Protein AF-A0A8T1V6E1-F1 (afdb_monomer)

pLDDT: mean 70.19, std 19.86, range [36.84, 95.19]

Structure (mmCIF, N/CA/C/O backbone):
data_AF-A0A8T1V6E1-F1
#
_entry.id   AF-A0A8T1V6E1-F1
#
loop_
_atom_site.group_PDB
_atom_site.id
_atom_site.type_symbol
_atom_site.label_atom_id
_atom_site.label_alt_id
_atom_site.label_comp_id
_atom_site.label_asym_id
_atom_site.label_entity_id
_atom_site.label_seq_id
_atom_site.pdbx_PDB_ins_code
_atom_site.Cartn_x
_atom_site.Cartn_y
_atom_site.Cartn_z
_atom_site.occupancy
_atom_site.B_iso_or_equiv
_atom_site.auth_seq_id
_atom_site.auth_comp_id
_atom_site.auth_asym_id
_atom_site.auth_atom_id
_atom_site.pdbx_PDB_model_num
ATOM 1 N N . MET A 1 1 ? -19.814 6.156 17.665 1.00 66.25 1 MET A N 1
ATOM 2 C CA . MET A 1 1 ? -18.391 5.924 17.981 1.00 66.25 1 MET A CA 1
ATOM 3 C C . MET A 1 1 ? -17.545 6.940 17.223 1.00 66.25 1 MET A C 1
ATOM 5 O O . MET A 1 1 ? -17.802 7.136 16.039 1.00 66.25 1 MET A O 1
ATOM 9 N N . ASN A 1 2 ? -16.607 7.628 17.879 1.00 80.12 2 ASN A N 1
ATOM 10 C CA . ASN A 1 2 ? -15.641 8.485 17.186 1.00 80.12 2 ASN A CA 1
ATOM 11 C C . ASN A 1 2 ? -14.387 7.661 16.875 1.00 80.12 2 ASN A C 1
ATOM 13 O O . ASN A 1 2 ? -13.553 7.456 17.750 1.00 80.12 2 ASN A O 1
ATOM 17 N N . TYR A 1 3 ? -14.255 7.192 15.635 1.00 80.31 3 TYR A N 1
ATOM 18 C CA . TYR A 1 3 ? -13.173 6.287 15.229 1.00 80.31 3 TYR A CA 1
ATOM 19 C C . TYR A 1 3 ? -11.768 6.910 15.255 1.00 80.31 3 TYR A C 1
ATOM 21 O O . TYR A 1 3 ? -10.794 6.182 15.138 1.00 80.31 3 TYR A O 1
ATOM 29 N N . ARG A 1 4 ? -11.637 8.233 15.434 1.00 73.12 4 ARG A N 1
ATOM 30 C CA . ARG A 1 4 ? -10.326 8.891 15.588 1.00 73.12 4 ARG A CA 1
ATOM 31 C C . ARG A 1 4 ? -9.799 8.890 17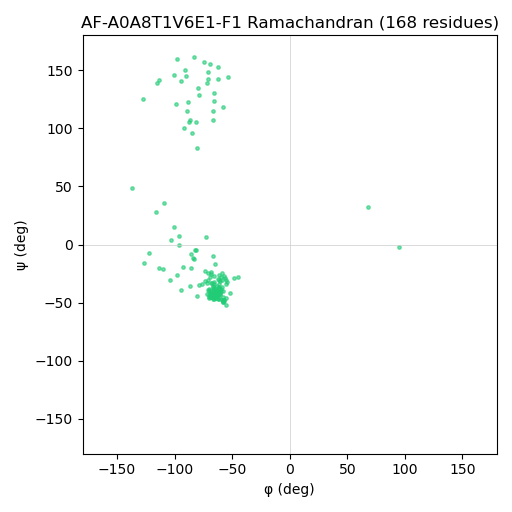.022 1.00 73.12 4 ARG A C 1
ATOM 33 O O . ARG A 1 4 ? -8.614 9.114 17.223 1.00 73.12 4 ARG A O 1
ATOM 40 N N . THR A 1 5 ? -10.675 8.707 18.007 1.00 76.69 5 THR A N 1
ATOM 41 C CA . THR A 1 5 ? -10.325 8.769 19.440 1.00 76.69 5 THR A CA 1
ATOM 42 C C . THR A 1 5 ? -10.658 7.481 20.190 1.00 76.69 5 THR A C 1
ATOM 44 O O . THR A 1 5 ? -10.358 7.367 21.371 1.00 76.69 5 THR A O 1
ATOM 47 N N . CYS A 1 6 ? -11.331 6.543 19.526 1.00 81.06 6 CYS A N 1
ATOM 48 C CA . CYS A 1 6 ? -11.691 5.227 20.034 1.00 81.06 6 CYS A CA 1
ATOM 49 C C . CYS A 1 6 ? -10.455 4.330 20.133 1.00 81.06 6 CYS A C 1
ATOM 51 O O . CYS A 1 6 ? -9.642 4.321 19.209 1.00 81.06 6 CYS A O 1
ATOM 53 N N . THR A 1 7 ? -10.333 3.553 21.209 1.00 87.81 7 THR A N 1
ATOM 54 C CA . THR A 1 7 ? -9.257 2.563 21.332 1.00 87.81 7 THR A CA 1
ATOM 55 C C . THR A 1 7 ? -9.626 1.271 20.609 1.00 87.81 7 THR A C 1
ATOM 57 O O . THR A 1 7 ? -10.797 0.989 20.356 1.00 87.81 7 THR A O 1
ATOM 60 N N . GLU A 1 8 ? -8.636 0.439 20.300 1.00 90.38 8 GLU A N 1
ATOM 61 C CA . GLU A 1 8 ? -8.897 -0.886 19.730 1.00 90.38 8 GLU A CA 1
ATOM 62 C C . GLU A 1 8 ? -9.618 -1.827 20.701 1.00 90.38 8 GLU A C 1
ATOM 64 O O . GLU A 1 8 ? -10.335 -2.725 20.267 1.00 90.38 8 GLU A O 1
ATOM 69 N N . ALA A 1 9 ? -9.453 -1.628 22.012 1.00 89.75 9 ALA A N 1
ATOM 70 C CA . ALA A 1 9 ? -10.196 -2.378 23.019 1.00 89.75 9 ALA A CA 1
ATOM 71 C C . ALA A 1 9 ? -11.699 -2.083 22.914 1.00 89.75 9 ALA A C 1
ATOM 73 O O . ALA A 1 9 ? -12.508 -3.008 22.912 1.00 89.75 9 ALA A O 1
ATOM 74 N N . ASP A 1 10 ? -12.064 -0.813 22.721 1.00 89.44 10 ASP A N 1
ATOM 75 C CA . ASP A 1 10 ? -13.456 -0.409 22.506 1.00 89.44 10 ASP A CA 1
ATOM 76 C C . ASP A 1 10 ? -14.035 -1.032 21.223 1.00 89.44 10 ASP A C 1
ATOM 78 O O . ASP A 1 10 ? -15.197 -1.428 21.197 1.00 89.44 10 ASP A O 1
ATOM 82 N N . LEU A 1 11 ? -13.227 -1.152 20.160 1.00 90.75 11 LEU A N 1
ATOM 83 C CA . LEU A 1 11 ? -13.647 -1.789 18.903 1.00 90.75 11 LEU A CA 1
ATOM 84 C C . LEU A 1 11 ? -13.909 -3.290 19.075 1.00 90.75 11 LEU A C 1
ATOM 86 O O . LEU A 1 11 ? -14.840 -3.818 18.471 1.00 90.75 11 LEU A O 1
ATOM 90 N N . ARG A 1 12 ? -13.113 -3.975 19.905 1.00 91.50 12 ARG A N 1
ATOM 91 C CA . ARG A 1 12 ? -13.292 -5.407 20.194 1.00 91.50 12 ARG A CA 1
ATOM 92 C C . ARG A 1 12 ? -14.527 -5.684 21.052 1.00 91.50 12 ARG A C 1
ATOM 94 O O . ARG A 1 12 ? -15.132 -6.741 20.900 1.00 91.50 12 ARG A O 1
ATOM 101 N N . LEU A 1 13 ? -14.919 -4.747 21.919 1.00 91.56 13 LEU A N 1
ATOM 102 C CA . LEU A 1 13 ? -16.114 -4.886 22.759 1.00 91.56 13 LEU A CA 1
ATOM 103 C C . LEU A 1 13 ? -17.426 -4.855 21.963 1.00 91.56 13 LEU A C 1
ATOM 105 O O . LEU A 1 13 ? -18.419 -5.405 22.431 1.00 91.56 13 LEU A O 1
ATOM 109 N N . ASP A 1 14 ? -17.436 -4.228 20.785 1.00 89.25 14 ASP A N 1
ATOM 110 C CA . ASP A 1 14 ? -18.648 -4.048 19.977 1.00 89.25 14 ASP A CA 1
ATOM 111 C C . ASP A 1 14 ? -18.401 -4.322 18.488 1.00 89.25 14 ASP A C 1
ATOM 113 O O . ASP A 1 14 ? -18.743 -3.533 17.602 1.00 89.25 14 ASP A O 1
ATOM 117 N N . ILE A 1 15 ? -17.756 -5.457 18.210 1.00 90.69 15 ILE A N 1
ATOM 118 C CA . ILE A 1 15 ? -17.246 -5.785 16.877 1.00 90.69 15 ILE A CA 1
ATOM 119 C C . ILE A 1 15 ? -18.331 -5.855 15.793 1.00 90.69 15 ILE A C 1
ATOM 121 O O . ILE A 1 15 ? -18.074 -5.527 14.631 1.00 90.69 15 ILE A O 1
ATOM 125 N N . ASP A 1 16 ? -19.546 -6.250 16.170 1.00 90.69 16 ASP A N 1
ATOM 126 C CA . ASP A 1 16 ? -20.668 -6.424 15.247 1.00 90.69 16 ASP A CA 1
ATOM 127 C C . ASP A 1 16 ? -21.244 -5.083 14.769 1.00 90.69 16 ASP A C 1
ATOM 129 O O . ASP A 1 16 ? -21.824 -5.010 13.685 1.00 90.69 16 ASP A O 1
ATOM 133 N N . ASN A 1 17 ? -21.033 -3.999 15.525 1.00 89.88 17 ASN A N 1
ATOM 134 C CA . ASN A 1 17 ? -21.493 -2.654 15.170 1.00 89.88 17 ASN A CA 1
ATOM 135 C C . ASN A 1 17 ? -20.369 -1.750 14.629 1.00 89.88 17 ASN A C 1
ATOM 137 O O . ASN A 1 17 ? -20.594 -0.567 14.332 1.00 89.88 17 ASN A O 1
ATOM 141 N N . VAL A 1 18 ? -19.154 -2.284 14.458 1.00 91.69 18 VAL A N 1
ATOM 142 C CA . VAL A 1 18 ? -18.035 -1.545 13.863 1.00 91.69 18 VAL A CA 1
ATOM 143 C C . VAL A 1 18 ? -18.326 -1.233 12.393 1.00 91.69 18 VAL A C 1
ATOM 145 O O . VAL A 1 18 ? -18.524 -2.111 11.555 1.00 91.69 18 VAL A O 1
ATOM 148 N N . LYS A 1 19 ? -18.279 0.056 12.038 1.00 93.25 19 LYS A N 1
ATOM 149 C CA . LYS A 1 19 ? -18.328 0.511 10.644 1.00 93.25 19 LYS A CA 1
ATOM 150 C C . LYS A 1 19 ? -16.946 0.383 10.007 1.00 93.25 19 LYS A C 1
ATOM 152 O O . LYS A 1 19 ? -16.210 1.366 9.923 1.00 93.25 19 LYS A O 1
ATOM 157 N N . TRP A 1 20 ? -16.621 -0.816 9.529 1.00 93.38 20 TRP A N 1
ATOM 158 C CA . TRP A 1 20 ? -15.309 -1.167 8.964 1.00 93.38 20 TRP A CA 1
ATOM 159 C C . TRP A 1 20 ? -14.821 -0.213 7.876 1.00 93.38 20 TRP A C 1
ATOM 161 O O . TRP A 1 20 ? -13.678 0.224 7.916 1.00 93.38 20 TRP A O 1
ATOM 171 N N . TYR A 1 21 ? -15.705 0.208 6.969 1.00 92.94 21 TYR A N 1
ATOM 172 C CA . TYR A 1 21 ? -15.368 1.195 5.939 1.00 92.94 21 TYR A CA 1
ATOM 173 C C . TYR A 1 21 ? -14.850 2.513 6.536 1.00 92.94 21 TYR A C 1
ATOM 175 O O . TYR A 1 21 ? -13.832 3.049 6.103 1.00 92.94 21 TYR A O 1
ATOM 183 N N . THR A 1 22 ? -15.550 3.051 7.540 1.00 91.50 22 THR A N 1
ATOM 184 C CA . THR A 1 22 ? -15.140 4.297 8.200 1.00 91.50 22 THR A CA 1
ATOM 185 C C . THR A 1 22 ? -13.862 4.083 8.996 1.00 91.50 22 THR A C 1
ATOM 187 O O . THR A 1 22 ? -12.981 4.936 8.946 1.00 91.50 22 THR A O 1
ATOM 190 N N . LEU A 1 23 ? -13.745 2.944 9.682 1.00 92.19 23 LEU A N 1
ATOM 191 C CA . LEU A 1 23 ? -12.561 2.587 10.452 1.00 92.19 23 LEU A CA 1
ATOM 192 C C . LEU A 1 23 ? -11.307 2.563 9.566 1.00 92.19 23 LEU A C 1
ATOM 194 O O . LEU A 1 23 ? -10.344 3.259 9.877 1.00 92.19 23 LEU A O 1
ATOM 198 N N . SER A 1 24 ? -11.364 1.876 8.418 1.00 92.44 24 SER A N 1
ATOM 199 C CA . SER A 1 24 ? -10.258 1.794 7.453 1.00 92.44 24 SER A CA 1
ATOM 200 C C . SER A 1 24 ? -9.814 3.155 6.908 1.00 92.44 24 SER A C 1
ATOM 202 O O . SER A 1 24 ? -8.675 3.312 6.479 1.00 92.44 24 SER A O 1
ATOM 204 N N . LEU A 1 25 ? -10.692 4.159 6.921 1.00 89.88 25 LEU A N 1
ATOM 205 C CA . LEU A 1 25 ? -10.391 5.490 6.399 1.00 89.88 25 LEU A CA 1
ATOM 206 C C . LEU A 1 25 ? -9.721 6.416 7.423 1.00 89.88 25 LEU A C 1
ATOM 208 O O . LEU A 1 25 ? -8.930 7.268 7.029 1.00 89.88 25 LEU A O 1
ATOM 212 N N . VAL A 1 26 ? -10.084 6.328 8.709 1.00 85.38 26 VAL A N 1
ATOM 213 C CA . VAL A 1 26 ? -9.783 7.408 9.675 1.00 85.38 26 VAL A CA 1
ATOM 214 C C . VAL A 1 26 ? -9.045 6.986 10.938 1.00 85.38 26 VAL A C 1
ATOM 216 O O . VAL A 1 26 ? -8.577 7.876 11.646 1.00 85.38 26 VAL A O 1
ATOM 219 N N . ALA A 1 27 ? -8.996 5.694 11.265 1.00 83.12 27 ALA A N 1
ATOM 220 C CA . ALA A 1 27 ? -8.439 5.226 12.531 1.00 83.12 27 ALA A CA 1
ATOM 221 C C . ALA A 1 27 ? -6.965 4.841 12.397 1.00 83.12 27 ALA A C 1
ATOM 223 O O . ALA A 1 27 ? -6.592 4.199 11.422 1.00 83.12 27 ALA A O 1
ATOM 224 N N . SER A 1 28 ? -6.159 5.170 13.408 1.00 86.31 28 SER A N 1
ATOM 225 C CA . SER A 1 28 ? -4.801 4.637 13.542 1.00 86.31 28 SER A CA 1
ATOM 226 C C . SER A 1 28 ? -4.874 3.248 14.170 1.00 86.31 28 SER A C 1
ATOM 228 O O . SER A 1 28 ? -5.142 3.131 15.364 1.00 86.31 28 SER A O 1
ATOM 230 N N . LEU A 1 29 ? -4.668 2.214 13.358 1.00 89.50 29 LEU A N 1
ATOM 231 C CA . LEU A 1 29 ? -4.703 0.813 13.782 1.00 89.50 29 LEU A CA 1
ATOM 232 C C . LEU A 1 29 ? -3.280 0.277 13.967 1.00 89.50 29 LEU A C 1
ATOM 234 O O . LEU A 1 29 ? -2.366 0.647 13.229 1.00 89.50 29 LEU A O 1
ATOM 238 N N . SER A 1 30 ? -3.094 -0.608 14.938 1.00 92.62 30 SER A N 1
ATOM 239 C CA . SER A 1 30 ? -1.874 -1.386 15.123 1.00 92.62 30 SER A CA 1
ATOM 240 C C . SER A 1 30 ? -1.762 -2.497 14.077 1.00 92.62 30 SER A C 1
ATOM 242 O O . SER A 1 30 ? -2.759 -2.957 13.516 1.00 92.62 30 SER A O 1
ATOM 244 N N . GLU A 1 31 ? -0.537 -2.967 13.822 1.00 93.56 31 GLU A N 1
ATOM 245 C CA . GLU A 1 31 ? -0.310 -4.115 12.933 1.00 93.56 31 GLU A CA 1
ATOM 246 C C . GLU A 1 31 ? -1.055 -5.367 13.400 1.00 93.56 31 GLU A C 1
ATOM 248 O O . GLU A 1 31 ? -1.615 -6.087 12.577 1.00 93.56 31 GLU A O 1
ATOM 253 N N . GLU A 1 32 ? -1.085 -5.617 14.710 1.00 94.44 32 GLU A N 1
ATOM 254 C CA . GLU A 1 32 ? -1.767 -6.774 15.292 1.00 94.44 32 GLU A CA 1
ATOM 255 C C . GLU A 1 32 ? -3.272 -6.726 15.013 1.00 94.44 32 GLU A C 1
ATOM 257 O O . GLU A 1 32 ? -3.836 -7.698 14.514 1.00 94.44 32 GLU A O 1
ATOM 262 N N . PHE A 1 33 ? -3.905 -5.570 15.225 1.00 93.50 33 PHE A N 1
ATOM 263 C CA . PHE A 1 33 ? -5.321 -5.387 14.916 1.00 93.50 33 PHE A CA 1
ATOM 264 C C . PHE A 1 33 ? -5.610 -5.537 13.421 1.00 93.50 33 PHE A C 1
ATOM 266 O O . PHE A 1 33 ? -6.595 -6.164 13.031 1.00 93.50 33 PHE A O 1
ATOM 273 N N . MET A 1 34 ? -4.746 -4.979 12.567 1.00 94.06 34 MET A N 1
ATOM 274 C CA . MET A 1 34 ? -4.894 -5.108 11.116 1.00 94.06 34 MET A CA 1
ATOM 275 C C . MET A 1 34 ? -4.828 -6.565 10.653 1.00 94.06 34 MET A C 1
ATOM 277 O O . MET A 1 34 ? -5.568 -6.941 9.748 1.00 94.06 34 MET A O 1
ATOM 281 N N . ARG A 1 35 ? -3.984 -7.389 11.283 1.00 94.25 35 ARG A N 1
ATOM 282 C CA . ARG A 1 35 ? -3.886 -8.831 11.010 1.00 94.25 35 ARG A CA 1
ATOM 283 C C . ARG A 1 35 ? -5.111 -9.586 11.503 1.00 94.25 35 ARG A C 1
ATOM 285 O O . ARG A 1 35 ? -5.651 -10.405 10.767 1.00 94.25 35 ARG A O 1
ATOM 292 N N . GLU A 1 36 ? -5.545 -9.298 12.728 1.00 95.19 36 GLU A N 1
ATOM 293 C CA . GLU A 1 36 ? -6.695 -9.950 13.361 1.00 95.19 36 GLU A CA 1
ATOM 294 C C . GLU A 1 36 ? -7.985 -9.747 12.552 1.00 95.19 36 GLU A C 1
ATOM 296 O O . GLU A 1 36 ? -8.778 -10.675 12.420 1.00 95.19 36 GLU A O 1
ATOM 301 N N . PHE A 1 37 ? -8.167 -8.558 11.967 1.00 94.25 37 PHE A N 1
ATOM 302 C CA . PHE A 1 37 ? -9.378 -8.180 11.229 1.00 94.25 37 PHE A CA 1
ATOM 303 C C . PHE A 1 37 ? -9.138 -7.907 9.742 1.00 94.25 37 PHE A C 1
ATOM 305 O O . PHE A 1 37 ? -9.859 -7.123 9.115 1.00 94.25 37 PHE A O 1
ATOM 312 N N . ALA A 1 38 ? -8.125 -8.555 9.167 1.00 92.62 38 ALA A N 1
ATOM 313 C CA . ALA A 1 38 ? -7.753 -8.405 7.764 1.00 92.62 38 ALA A CA 1
ATOM 314 C C . ALA A 1 38 ? -8.923 -8.681 6.802 1.00 92.62 38 ALA A C 1
ATOM 316 O O . ALA A 1 38 ? -9.046 -8.030 5.769 1.00 92.62 38 ALA A O 1
ATOM 317 N N . ASP A 1 39 ? -9.810 -9.612 7.142 1.00 94.00 39 ASP A N 1
ATOM 318 C CA . ASP A 1 39 ? -10.984 -9.985 6.348 1.00 94.00 39 ASP A CA 1
ATOM 319 C C . ASP A 1 39 ? -12.082 -8.908 6.331 1.00 94.00 39 ASP A C 1
ATOM 321 O O . ASP A 1 39 ? -12.873 -8.840 5.388 1.00 94.00 39 ASP A O 1
ATOM 325 N N . LYS A 1 40 ? -12.129 -8.049 7.355 1.00 93.56 40 LYS A N 1
ATOM 326 C CA . LYS A 1 40 ? -13.159 -7.010 7.504 1.00 93.56 40 LYS A CA 1
ATOM 327 C C . LYS A 1 40 ? -12.702 -5.639 7.016 1.00 93.56 40 LYS A C 1
ATOM 329 O O . LYS A 1 40 ? -13.532 -4.804 6.648 1.00 93.56 40 LYS A O 1
ATOM 334 N N . LEU A 1 41 ? -11.396 -5.381 7.028 1.00 93.88 41 LEU A N 1
ATOM 335 C CA . LEU A 1 41 ? -10.828 -4.101 6.614 1.00 93.88 41 LEU A CA 1
ATOM 336 C C . LEU A 1 41 ? -10.921 -3.897 5.096 1.00 93.88 41 LEU A C 1
ATOM 338 O O . LEU A 1 41 ? -10.723 -4.806 4.294 1.00 93.88 41 LEU A O 1
ATOM 342 N N . ASN A 1 42 ? -11.187 -2.655 4.683 1.00 94.94 42 ASN A N 1
ATOM 343 C CA . ASN A 1 42 ? -11.174 -2.284 3.273 1.00 94.94 42 ASN A CA 1
ATOM 344 C C . ASN A 1 42 ? -9.748 -1.928 2.833 1.00 94.94 42 ASN A C 1
ATOM 346 O O . ASN A 1 42 ? -9.307 -0.790 2.995 1.00 94.94 42 ASN A O 1
ATOM 350 N N . TRP A 1 43 ? -9.046 -2.894 2.245 1.00 90.50 43 TRP A N 1
ATOM 351 C CA . TRP A 1 43 ? -7.639 -2.751 1.865 1.00 90.50 43 TRP A CA 1
ATOM 352 C C . TRP A 1 43 ? -7.363 -1.652 0.839 1.00 90.50 43 TRP A C 1
ATOM 354 O O . TRP A 1 43 ? -6.328 -1.004 0.932 1.00 90.50 43 TRP A O 1
ATOM 364 N N . PHE A 1 44 ? -8.306 -1.349 -0.056 1.00 90.56 44 PHE A N 1
ATOM 365 C CA . PHE A 1 44 ? -8.178 -0.213 -0.973 1.00 90.56 44 PHE A CA 1
ATOM 366 C C . PHE A 1 44 ? -8.087 1.123 -0.215 1.00 90.56 44 PHE A C 1
ATOM 368 O O . PHE A 1 44 ? -7.216 1.949 -0.491 1.00 90.56 44 PHE A O 1
ATOM 375 N N . LEU A 1 45 ? -8.953 1.328 0.786 1.00 91.94 45 LEU A N 1
ATOM 376 C CA . LEU A 1 45 ? -8.884 2.514 1.644 1.00 91.94 45 LEU A CA 1
ATOM 377 C C . LEU A 1 45 ? -7.629 2.509 2.517 1.00 91.94 45 LEU A C 1
ATOM 379 O O . LEU A 1 45 ? -6.983 3.550 2.643 1.00 91.94 45 LEU A O 1
ATOM 383 N N . MET A 1 46 ? -7.269 1.348 3.073 1.00 94.31 46 MET A N 1
ATOM 384 C CA . MET A 1 46 ? -6.062 1.191 3.886 1.00 94.31 46 MET A CA 1
ATOM 385 C C . MET A 1 46 ? -4.813 1.591 3.092 1.00 94.31 46 MET A C 1
ATOM 387 O O . MET A 1 46 ? -4.027 2.405 3.566 1.00 94.31 46 MET A O 1
ATOM 391 N N . SER A 1 47 ? -4.667 1.101 1.853 1.00 92.31 47 SER A N 1
ATOM 392 C CA . SER A 1 47 ? -3.521 1.396 0.981 1.00 92.31 47 SER A CA 1
ATOM 393 C C . SER A 1 47 ? -3.352 2.883 0.672 1.00 92.31 47 SER A C 1
ATOM 395 O O . SER A 1 47 ? -2.234 3.332 0.424 1.00 92.31 47 SER A O 1
ATOM 397 N N . ARG A 1 48 ? -4.443 3.655 0.676 1.00 92.38 48 ARG A N 1
ATOM 398 C CA . ARG A 1 48 ? -4.425 5.082 0.338 1.00 92.38 48 ARG A CA 1
ATOM 399 C C . ARG A 1 48 ? -4.292 6.001 1.548 1.00 92.38 48 ARG A C 1
ATOM 401 O O . ARG A 1 48 ? -3.666 7.052 1.440 1.00 92.38 48 ARG A O 1
ATOM 408 N N . HIS A 1 49 ? -4.953 5.664 2.650 1.00 91.69 49 HIS A N 1
ATOM 409 C CA . HIS A 1 49 ? -5.185 6.604 3.747 1.00 91.69 49 HIS A CA 1
ATOM 410 C C . HIS A 1 49 ? -4.465 6.243 5.042 1.00 91.69 49 HIS A C 1
ATOM 412 O O . HIS A 1 49 ? -4.272 7.128 5.873 1.00 91.69 49 HIS A O 1
ATOM 418 N N . GLN A 1 50 ? -4.066 4.982 5.213 1.00 89.94 50 GLN A N 1
ATOM 419 C CA . GLN A 1 50 ? -3.336 4.534 6.396 1.00 89.94 50 GLN A CA 1
ATOM 420 C C . GLN A 1 50 ? -1.838 4.481 6.138 1.00 89.94 50 GLN A C 1
ATOM 422 O O . GLN A 1 50 ? -1.405 4.403 4.992 1.00 89.94 50 GLN A O 1
ATOM 427 N N . VAL A 1 51 ? -1.049 4.497 7.213 1.00 90.62 51 VAL A N 1
ATOM 428 C CA . VAL A 1 51 ? 0.380 4.180 7.145 1.00 90.62 51 VAL A CA 1
ATOM 429 C C . VAL A 1 51 ? 0.515 2.673 7.278 1.00 90.62 51 VAL A C 1
ATOM 431 O O . VAL A 1 51 ? 0.286 2.127 8.356 1.00 90.62 51 VAL A O 1
ATOM 434 N N . LEU A 1 52 ? 0.848 2.004 6.176 1.00 93.75 52 LEU A N 1
ATOM 435 C CA . LEU A 1 52 ? 0.996 0.553 6.151 1.00 93.75 52 LEU A CA 1
ATOM 436 C C . LEU A 1 52 ? 2.472 0.163 6.263 1.00 93.75 52 LEU A C 1
ATOM 438 O O . LEU A 1 52 ? 3.268 0.533 5.399 1.00 93.75 52 LEU A O 1
ATOM 442 N N . PRO A 1 53 ? 2.851 -0.613 7.288 1.00 94.25 53 PRO A N 1
ATOM 443 C CA . PRO A 1 53 ? 4.190 -1.174 7.385 1.00 94.25 53 PRO A CA 1
ATOM 444 C C . PRO A 1 53 ? 4.480 -2.120 6.218 1.00 94.25 53 PRO A C 1
ATOM 446 O O . PRO A 1 53 ? 3.617 -2.885 5.787 1.00 94.25 53 PRO A O 1
ATOM 449 N N . GLU A 1 54 ? 5.716 -2.110 5.722 1.00 95.00 54 GLU A N 1
ATOM 450 C CA . GLU A 1 54 ? 6.142 -2.954 4.595 1.00 95.00 54 GLU A CA 1
ATOM 451 C C . GLU A 1 54 ? 5.956 -4.459 4.856 1.00 95.00 54 GLU A C 1
ATOM 453 O O . GLU A 1 54 ? 5.692 -5.227 3.926 1.00 95.00 54 GLU A O 1
ATOM 458 N N . SER A 1 55 ? 6.058 -4.881 6.121 1.00 94.44 55 SER A N 1
ATOM 459 C CA . SER A 1 55 ? 5.731 -6.236 6.582 1.00 94.44 55 SER A CA 1
ATOM 460 C C . SER A 1 55 ? 4.288 -6.603 6.233 1.00 94.44 55 SER A C 1
ATOM 462 O O . SER A 1 55 ? 4.041 -7.652 5.643 1.00 94.44 55 SER A O 1
ATOM 464 N N . LEU A 1 56 ? 3.349 -5.708 6.543 1.00 94.38 56 LEU A N 1
ATOM 465 C CA . LEU A 1 56 ? 1.923 -5.875 6.300 1.00 94.38 56 LEU A CA 1
ATOM 466 C C . LEU A 1 56 ? 1.611 -5.855 4.797 1.00 94.38 56 LEU A C 1
ATOM 468 O O . LEU A 1 56 ? 0.864 -6.699 4.313 1.00 94.38 56 LEU A O 1
ATOM 472 N N . ILE A 1 57 ? 2.226 -4.936 4.044 1.00 93.25 57 ILE A N 1
ATOM 473 C CA . ILE A 1 57 ? 2.052 -4.861 2.583 1.00 93.25 57 ILE A CA 1
ATOM 474 C C . ILE A 1 57 ? 2.528 -6.159 1.917 1.00 93.25 57 ILE A C 1
ATOM 476 O O . ILE A 1 57 ? 1.869 -6.651 1.009 1.00 93.25 57 ILE A O 1
ATOM 480 N N . SER A 1 58 ? 3.653 -6.723 2.370 1.00 91.19 58 SER A N 1
ATOM 481 C CA . SER A 1 58 ? 4.187 -7.978 1.818 1.00 91.19 58 SER A CA 1
ATOM 482 C C . SER A 1 58 ? 3.290 -9.177 2.109 1.00 91.19 58 SER A C 1
ATOM 484 O O . SER A 1 58 ? 3.213 -10.102 1.310 1.00 91.19 58 SER A O 1
ATOM 486 N N . GLU A 1 59 ? 2.658 -9.193 3.276 1.00 91.19 59 GLU A N 1
ATOM 487 C CA . GLU A 1 59 ? 1.827 -10.310 3.715 1.00 91.19 59 GLU A CA 1
ATOM 488 C C . GLU A 1 59 ? 0.443 -10.321 3.071 1.00 91.19 59 GLU A C 1
ATOM 490 O O . GLU A 1 59 ? -0.096 -11.385 2.770 1.00 91.19 59 GLU A O 1
ATOM 495 N N . PHE A 1 60 ? -0.114 -9.136 2.834 1.00 91.00 60 PHE A N 1
ATOM 496 C CA . PHE A 1 60 ? -1.420 -8.949 2.209 1.00 91.00 60 PHE A CA 1
ATOM 497 C C . PHE A 1 60 ? -1.283 -8.374 0.791 1.00 91.00 60 PHE A C 1
ATOM 499 O O . PHE A 1 60 ? -2.117 -7.586 0.341 1.00 91.00 60 PHE A O 1
ATOM 506 N N . ASP A 1 61 ? -0.230 -8.781 0.075 1.00 85.94 61 ASP A N 1
ATOM 507 C CA . ASP A 1 61 ? 0.138 -8.299 -1.264 1.00 85.94 61 ASP A CA 1
ATOM 508 C C . ASP A 1 61 ? -0.981 -8.450 -2.312 1.00 85.94 61 ASP A C 1
ATOM 510 O O . ASP A 1 61 ? -1.082 -7.658 -3.253 1.00 85.94 61 ASP A O 1
ATOM 514 N N . TYR A 1 62 ? -1.842 -9.449 -2.126 1.00 86.62 62 TYR A N 1
ATOM 515 C CA . TYR A 1 62 ? -2.999 -9.762 -2.959 1.00 86.62 62 TYR A CA 1
ATOM 516 C C . TYR A 1 62 ? -4.254 -8.939 -2.624 1.00 86.62 62 TYR A C 1
ATOM 518 O O . TYR A 1 62 ? -5.210 -8.959 -3.401 1.00 86.62 62 TYR A O 1
ATOM 526 N N . LEU A 1 63 ? -4.275 -8.235 -1.486 1.00 84.56 63 LEU A N 1
ATOM 527 C CA . LEU A 1 63 ? -5.401 -7.399 -1.045 1.00 84.56 63 LEU A CA 1
ATOM 528 C C . LEU A 1 63 ? -5.141 -5.905 -1.243 1.00 84.56 63 LEU A C 1
ATOM 530 O O . LEU A 1 63 ? -6.084 -5.140 -1.451 1.00 84.56 63 LEU A O 1
ATOM 534 N N . VAL A 1 64 ? -3.879 -5.482 -1.155 1.00 88.56 64 VAL A N 1
ATOM 535 C CA . VAL A 1 64 ? -3.494 -4.073 -1.292 1.00 88.56 64 VAL A CA 1
ATOM 536 C C . VAL A 1 64 ? -3.644 -3.569 -2.728 1.00 88.56 64 VAL A C 1
ATOM 538 O O . VAL A 1 64 ? -3.416 -4.288 -3.702 1.00 88.56 64 VAL A O 1
ATOM 541 N N . ASP A 1 65 ? -3.969 -2.284 -2.867 1.00 87.31 65 ASP A N 1
ATOM 542 C CA . ASP A 1 65 ? -3.930 -1.611 -4.164 1.00 87.31 65 ASP A CA 1
ATOM 543 C C . ASP A 1 65 ? -2.527 -1.054 -4.417 1.00 87.31 65 ASP A C 1
ATOM 545 O O . ASP A 1 65 ? -2.138 -0.023 -3.868 1.00 87.31 65 ASP A O 1
ATOM 549 N N . TRP A 1 66 ? -1.771 -1.711 -5.295 1.00 82.38 66 TRP A N 1
ATOM 550 C CA . TRP A 1 66 ? -0.402 -1.326 -5.634 1.00 82.38 66 TRP A CA 1
ATOM 551 C C . TRP A 1 66 ? -0.263 0.072 -6.265 1.00 82.38 66 TRP A C 1
ATOM 553 O O . TRP A 1 66 ? 0.788 0.705 -6.098 1.00 82.38 66 TRP A O 1
ATOM 563 N N . ASN A 1 67 ? -1.297 0.601 -6.934 1.00 82.50 67 ASN A N 1
ATOM 564 C CA . ASN A 1 67 ? -1.300 1.995 -7.398 1.00 82.50 67 ASN A CA 1
ATOM 565 C C . ASN A 1 67 ? -1.372 2.948 -6.204 1.00 82.50 67 ASN A C 1
ATOM 567 O O . ASN A 1 67 ? -0.597 3.900 -6.120 1.00 82.50 67 ASN A O 1
ATOM 571 N N . ALA A 1 68 ? -2.259 2.663 -5.249 1.00 87.12 68 ALA A N 1
ATOM 572 C CA . ALA A 1 68 ? -2.373 3.460 -4.035 1.00 87.12 68 ALA A CA 1
ATOM 573 C C . ALA A 1 68 ? -1.110 3.348 -3.165 1.00 87.12 68 ALA A C 1
ATOM 575 O O . ALA A 1 68 ? -0.597 4.367 -2.709 1.00 87.12 68 ALA A O 1
ATOM 576 N N . ILE A 1 69 ? -0.555 2.140 -3.011 1.00 89.88 69 ILE A N 1
ATOM 577 C CA . ILE A 1 69 ? 0.688 1.906 -2.265 1.00 89.88 69 ILE A CA 1
ATOM 578 C C . ILE A 1 69 ? 1.822 2.768 -2.823 1.00 89.88 69 ILE A C 1
ATOM 580 O O . ILE A 1 69 ? 2.459 3.514 -2.089 1.00 89.88 69 ILE A O 1
ATOM 584 N N . SER A 1 70 ? 2.048 2.720 -4.134 1.00 84.31 70 SER A N 1
ATOM 585 C CA . SER A 1 70 ? 3.127 3.489 -4.764 1.00 84.31 70 SER A CA 1
ATOM 586 C C . SER A 1 70 ? 2.885 5.005 -4.763 1.00 84.31 70 SER A C 1
ATOM 588 O O . SER A 1 70 ? 3.834 5.791 -4.762 1.00 84.31 70 SER A O 1
ATOM 590 N N . GLU A 1 71 ? 1.630 5.458 -4.760 1.00 85.06 71 GLU A N 1
ATOM 591 C CA . GLU A 1 71 ? 1.319 6.888 -4.761 1.00 85.06 71 GLU A CA 1
ATOM 592 C C . GLU A 1 71 ? 1.421 7.513 -3.368 1.00 85.06 71 GLU A C 1
ATOM 594 O O . GLU A 1 71 ? 2.010 8.594 -3.239 1.00 85.06 71 GLU A O 1
ATOM 599 N N . TYR A 1 72 ? 0.884 6.832 -2.353 1.00 88.62 72 TYR A N 1
ATOM 600 C CA . TYR A 1 72 ? 0.611 7.404 -1.035 1.00 88.62 72 TYR A CA 1
ATOM 601 C C . TYR A 1 72 ? 1.518 6.879 0.085 1.00 88.62 72 TYR A C 1
ATOM 603 O O . TYR A 1 72 ? 1.662 7.574 1.088 1.00 88.62 72 TYR A O 1
ATOM 611 N N . GLN A 1 73 ? 2.145 5.706 -0.065 1.00 90.12 73 GLN A N 1
ATOM 612 C CA . GLN A 1 73 ? 3.033 5.155 0.966 1.00 90.12 73 GLN A CA 1
ATOM 613 C C . GLN A 1 73 ? 4.487 5.586 0.755 1.00 90.12 73 GLN A C 1
ATOM 615 O O . GLN A 1 73 ? 4.954 5.776 -0.371 1.00 90.12 73 GLN A O 1
ATOM 620 N N . THR A 1 74 ? 5.226 5.687 1.859 1.00 89.19 74 THR A N 1
ATOM 621 C CA . THR A 1 74 ? 6.685 5.829 1.843 1.00 89.19 74 THR A CA 1
ATOM 622 C C . THR A 1 74 ? 7.302 4.436 1.865 1.00 89.19 74 THR A C 1
ATOM 624 O O . THR A 1 74 ? 7.148 3.718 2.848 1.00 89.19 74 THR A O 1
ATOM 627 N N . LEU A 1 75 ? 7.991 4.059 0.787 1.00 87.56 75 LEU A N 1
ATOM 628 C CA . LEU A 1 75 ? 8.603 2.738 0.622 1.00 87.56 75 LEU A CA 1
ATOM 629 C C . LEU A 1 75 ? 10.129 2.856 0.595 1.00 87.56 75 LEU A C 1
ATOM 631 O O . LEU A 1 75 ? 10.677 3.779 -0.012 1.00 87.56 75 LEU A O 1
ATOM 635 N N . SER A 1 76 ? 10.813 1.899 1.211 1.00 88.69 76 SER A N 1
ATOM 636 C CA . SER A 1 76 ? 12.262 1.744 1.135 1.00 88.69 76 SER A CA 1
ATOM 637 C C . SER A 1 76 ? 12.705 1.302 -0.260 1.00 88.69 76 SER A C 1
ATOM 639 O O . SER A 1 76 ? 11.963 0.668 -1.022 1.00 88.69 76 SER A O 1
ATOM 641 N N . VAL A 1 77 ? 13.956 1.613 -0.604 1.00 78.19 77 VAL A N 1
ATOM 642 C CA . VAL A 1 77 ? 14.554 1.207 -1.884 1.00 78.19 77 VAL A CA 1
ATOM 643 C C . VAL A 1 77 ? 14.611 -0.319 -1.984 1.00 78.19 77 VAL A C 1
ATOM 645 O O . VAL A 1 77 ? 14.325 -0.882 -3.040 1.00 78.19 77 VAL A O 1
ATOM 648 N N . GLU A 1 78 ? 14.919 -0.999 -0.882 1.00 85.06 78 GLU A N 1
ATOM 649 C CA . GLU A 1 78 ? 14.979 -2.455 -0.780 1.00 85.06 78 GLU A CA 1
ATOM 650 C C . GLU A 1 78 ? 13.612 -3.097 -1.036 1.00 85.06 78 GLU A C 1
ATOM 652 O O . GLU A 1 78 ? 13.516 -4.085 -1.775 1.00 85.06 78 GLU A O 1
ATOM 657 N N . PHE A 1 79 ? 12.547 -2.530 -0.465 1.00 87.38 79 PHE A N 1
ATOM 658 C CA . PHE A 1 79 ? 11.184 -2.994 -0.696 1.00 87.38 79 PHE A CA 1
ATOM 659 C C . PHE A 1 79 ? 10.765 -2.802 -2.149 1.00 87.38 79 PHE A C 1
ATOM 661 O O . PHE A 1 79 ? 10.248 -3.729 -2.777 1.00 87.38 79 PHE A O 1
ATOM 668 N N . ILE A 1 80 ? 11.045 -1.624 -2.707 1.00 81.19 80 ILE A N 1
ATOM 669 C CA . ILE A 1 80 ? 10.794 -1.318 -4.115 1.00 81.19 80 ILE A CA 1
ATOM 670 C C . ILE A 1 80 ? 11.534 -2.305 -5.023 1.00 81.19 80 ILE A C 1
ATOM 672 O O . ILE A 1 80 ? 10.953 -2.829 -5.973 1.00 81.19 80 ILE A O 1
ATOM 676 N N . HIS A 1 81 ? 12.803 -2.590 -4.731 1.00 78.81 81 HIS A N 1
ATOM 677 C CA . HIS A 1 81 ? 13.611 -3.528 -5.502 1.00 78.81 81 HIS A CA 1
ATOM 678 C C . HIS A 1 81 ? 13.003 -4.938 -5.472 1.00 78.81 81 HIS A C 1
ATOM 680 O O . HIS A 1 81 ? 12.850 -5.578 -6.516 1.00 78.81 81 HIS A O 1
ATOM 686 N N . ARG A 1 82 ? 12.616 -5.425 -4.288 1.00 81.69 82 ARG A N 1
ATOM 687 C CA . ARG A 1 82 ? 12.013 -6.755 -4.108 1.00 81.69 82 ARG A CA 1
ATOM 688 C C . ARG A 1 82 ? 10.660 -6.882 -4.807 1.00 81.69 82 ARG A C 1
ATOM 690 O O . ARG A 1 82 ? 10.394 -7.902 -5.438 1.00 81.69 82 ARG A O 1
ATOM 697 N N . ASN A 1 83 ? 9.845 -5.832 -4.738 1.00 80.94 83 ASN A N 1
ATOM 698 C CA . ASN A 1 83 ? 8.473 -5.822 -5.241 1.00 80.94 83 ASN A CA 1
ATOM 699 C C . ASN A 1 83 ? 8.325 -5.132 -6.606 1.00 80.94 83 ASN A C 1
ATOM 701 O O . ASN A 1 83 ? 7.212 -4.846 -7.051 1.00 80.94 83 ASN 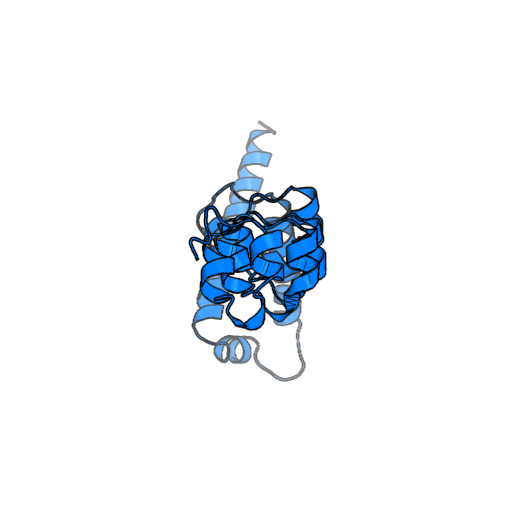A O 1
ATOM 705 N N . CYS A 1 84 ? 9.438 -4.908 -7.315 1.00 72.44 84 CYS A N 1
ATOM 706 C CA . CYS A 1 84 ? 9.454 -4.188 -8.588 1.00 72.44 84 CYS A CA 1
ATOM 707 C C . CYS A 1 84 ? 8.494 -4.788 -9.623 1.00 72.44 84 CYS A C 1
ATOM 709 O O . CYS A 1 84 ? 7.901 -4.048 -10.398 1.00 72.44 84 CYS A O 1
ATOM 711 N N . ASN A 1 85 ? 8.271 -6.107 -9.608 1.00 71.69 85 ASN A N 1
ATOM 712 C CA . ASN A 1 85 ? 7.329 -6.768 -10.509 1.00 71.69 85 ASN A CA 1
ATOM 713 C C . ASN A 1 85 ? 5.902 -6.227 -10.388 1.00 71.69 85 ASN A C 1
ATOM 715 O O . ASN A 1 85 ? 5.310 -5.925 -11.419 1.00 71.69 85 ASN A O 1
ATOM 719 N N . TRP A 1 86 ? 5.364 -6.090 -9.177 1.00 72.69 86 TRP A N 1
ATOM 720 C CA . TRP A 1 86 ? 4.017 -5.553 -8.962 1.00 72.69 86 TRP A CA 1
ATOM 721 C C . TRP A 1 86 ? 3.974 -4.058 -9.272 1.00 72.69 86 TRP A C 1
ATOM 723 O O . TRP A 1 86 ? 3.118 -3.602 -10.025 1.00 72.69 86 TRP A O 1
ATOM 733 N N . LEU A 1 87 ? 4.990 -3.325 -8.812 1.00 71.25 87 LEU A N 1
ATOM 734 C CA . LEU A 1 87 ? 5.134 -1.886 -9.034 1.00 71.25 87 LEU A CA 1
ATOM 735 C C . LEU A 1 87 ? 5.267 -1.508 -10.522 1.00 71.25 87 LEU A C 1
ATOM 737 O O . LEU A 1 87 ? 4.809 -0.448 -10.937 1.00 71.25 87 LEU A O 1
ATOM 741 N N . THR A 1 88 ? 5.835 -2.379 -11.367 1.00 65.31 88 THR A N 1
ATOM 742 C CA . THR A 1 88 ? 5.957 -2.111 -12.816 1.00 65.31 88 THR A CA 1
ATOM 743 C C . THR A 1 88 ? 4.618 -2.010 -13.551 1.00 65.31 88 THR A C 1
ATOM 745 O O . THR A 1 88 ? 4.589 -1.490 -14.668 1.00 65.31 88 THR A O 1
ATOM 748 N N . TYR A 1 89 ? 3.526 -2.490 -12.949 1.00 66.38 89 TYR A N 1
ATOM 749 C CA . TYR A 1 89 ? 2.177 -2.392 -13.510 1.00 66.38 89 TYR A CA 1
ATOM 750 C C . TYR A 1 89 ? 1.386 -1.198 -12.973 1.00 66.38 89 TYR A C 1
ATOM 752 O O . TYR A 1 89 ? 0.250 -1.004 -13.397 1.00 66.38 89 TYR A O 1
ATOM 760 N N . CYS A 1 90 ? 1.962 -0.397 -12.073 1.00 68.88 90 CYS A N 1
ATOM 761 C CA . CYS A 1 90 ? 1.258 0.746 -11.517 1.00 68.88 90 CYS A CA 1
ATOM 762 C C . CYS A 1 90 ? 1.262 1.933 -12.496 1.00 68.88 90 CYS A C 1
ATOM 764 O O . CYS A 1 90 ? 2.313 2.364 -12.986 1.00 68.88 90 CYS A O 1
ATOM 766 N N . ASP A 1 91 ? 0.082 2.490 -12.767 1.00 66.50 91 ASP A N 1
ATOM 767 C CA . ASP A 1 91 ? -0.125 3.573 -13.738 1.00 66.50 91 ASP A CA 1
ATOM 768 C C . ASP A 1 91 ? 0.616 4.853 -13.335 1.00 66.50 91 ASP A C 1
ATOM 770 O O . ASP A 1 91 ? 1.165 5.571 -14.173 1.00 66.50 91 ASP A O 1
ATOM 774 N N . ASN A 1 92 ? 0.678 5.129 -12.035 1.00 65.88 92 ASN A N 1
ATOM 775 C CA . ASN A 1 92 ? 1.407 6.263 -11.477 1.00 65.88 92 ASN A CA 1
ATOM 776 C C . ASN A 1 92 ? 2.927 6.140 -11.678 1.00 65.88 92 ASN A C 1
ATOM 778 O O . ASN A 1 92 ? 3.572 7.140 -11.976 1.00 65.88 92 ASN A O 1
ATOM 782 N N . ILE A 1 93 ? 3.493 4.936 -11.580 1.00 65.38 93 ILE A N 1
ATOM 783 C CA . ILE A 1 93 ? 4.916 4.669 -11.815 1.00 65.38 93 ILE A CA 1
ATOM 784 C C . ILE A 1 93 ? 5.239 4.861 -13.293 1.00 65.38 93 ILE A C 1
ATOM 786 O O . ILE A 1 93 ? 6.194 5.555 -13.638 1.00 65.38 93 ILE A O 1
ATOM 790 N N . ILE A 1 94 ? 4.396 4.319 -14.173 1.00 63.12 94 ILE A N 1
ATOM 791 C CA . ILE A 1 94 ? 4.486 4.538 -15.620 1.00 63.12 94 ILE A CA 1
ATOM 792 C C . ILE A 1 94 ? 4.454 6.040 -15.938 1.00 63.12 94 ILE A C 1
ATOM 794 O O . ILE A 1 94 ? 5.279 6.529 -16.711 1.00 63.12 94 ILE A O 1
ATOM 798 N N . ARG A 1 95 ? 3.532 6.783 -15.317 1.00 62.44 95 ARG A N 1
ATOM 799 C CA . ARG A 1 95 ? 3.415 8.236 -15.471 1.00 62.44 95 ARG A CA 1
ATOM 800 C C . ARG A 1 95 ? 4.654 8.975 -14.960 1.00 62.44 95 ARG A C 1
ATOM 802 O O . ARG A 1 95 ? 5.164 9.828 -15.676 1.00 62.44 95 ARG A O 1
ATOM 809 N N . CYS A 1 96 ? 5.177 8.631 -13.782 1.00 62.66 96 CYS A N 1
ATOM 810 C CA . CYS A 1 96 ? 6.394 9.235 -13.233 1.00 62.66 96 CYS A CA 1
ATOM 811 C C . CYS A 1 96 ? 7.608 9.024 -14.149 1.00 62.66 96 CYS A C 1
ATOM 813 O O . CYS A 1 96 ? 8.371 9.963 -14.363 1.00 62.66 96 CYS A O 1
ATOM 815 N N . ILE A 1 97 ? 7.746 7.836 -14.746 1.00 63.09 97 ILE A N 1
ATOM 816 C CA . ILE A 1 97 ? 8.800 7.552 -15.731 1.00 63.09 97 ILE A CA 1
ATOM 817 C C . ILE A 1 97 ? 8.622 8.419 -16.990 1.00 63.09 97 ILE A C 1
ATOM 819 O O . ILE A 1 97 ? 9.602 8.949 -17.511 1.00 63.09 97 ILE A O 1
ATOM 823 N N . HIS A 1 98 ? 7.388 8.605 -17.476 1.00 57.47 98 HIS A N 1
ATOM 824 C CA . HIS A 1 98 ? 7.112 9.481 -18.625 1.00 57.47 98 HIS A CA 1
ATOM 825 C C . HIS A 1 98 ? 7.400 10.961 -18.328 1.00 57.47 98 HIS A C 1
ATOM 827 O O . HIS A 1 98 ? 7.893 11.677 -19.195 1.00 57.47 98 HIS A O 1
ATOM 833 N N . GLU A 1 99 ? 7.092 11.421 -17.116 1.00 62.09 99 GLU A N 1
ATOM 834 C CA . GLU A 1 99 ? 7.269 12.815 -16.690 1.00 62.09 99 GLU A CA 1
ATOM 835 C C . GLU A 1 99 ? 8.705 13.133 -16.232 1.00 62.09 99 GLU A C 1
ATOM 837 O O . GLU A 1 99 ? 9.006 14.291 -15.951 1.00 62.09 99 GLU A O 1
ATOM 842 N N . GLY A 1 100 ? 9.600 12.136 -16.168 1.00 57.47 100 GLY A N 1
ATOM 843 C CA . GLY A 1 100 ? 10.981 12.315 -15.703 1.00 57.47 100 GLY A CA 1
ATOM 844 C C . GLY A 1 100 ? 11.075 12.633 -14.209 1.00 57.47 100 GLY A C 1
ATOM 845 O O . GLY A 1 100 ? 11.936 13.404 -13.799 1.00 57.47 100 GLY A O 1
ATOM 846 N N . ASN A 1 101 ? 10.156 12.092 -13.407 1.00 61.97 101 ASN A N 1
ATOM 847 C CA . ASN A 1 101 ? 10.088 12.332 -11.972 1.00 61.97 101 ASN A CA 1
ATOM 848 C C . ASN A 1 101 ? 10.963 11.326 -11.202 1.00 61.97 101 ASN A C 1
ATOM 850 O O . ASN A 1 101 ? 10.725 10.119 -11.270 1.00 61.97 101 ASN A O 1
ATOM 854 N N . ASP A 1 102 ? 11.908 11.837 -10.410 1.00 60.94 102 ASP A N 1
ATOM 855 C CA . ASP A 1 102 ? 12.875 11.064 -9.613 1.00 60.94 102 ASP A CA 1
ATOM 856 C C . ASP A 1 102 ? 12.273 10.370 -8.372 1.00 60.94 102 ASP A C 1
ATOM 858 O O . ASP A 1 102 ? 13.000 9.781 -7.574 1.00 60.94 102 ASP A O 1
ATOM 862 N N . LYS A 1 103 ? 10.943 10.409 -8.180 1.00 62.66 103 LYS A N 1
ATOM 863 C CA . LYS A 1 103 ? 10.267 9.774 -7.031 1.00 62.66 103 LYS A CA 1
ATOM 864 C C . LYS A 1 103 ? 10.557 8.269 -6.917 1.00 62.66 103 LYS A C 1
ATOM 866 O O . LYS A 1 103 ? 10.49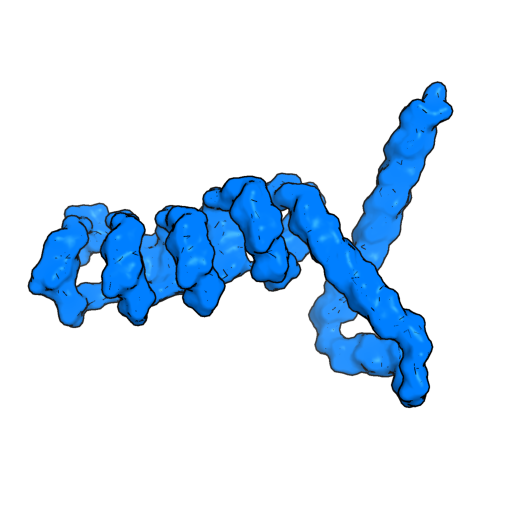9 7.736 -5.811 1.00 62.66 103 LYS A O 1
ATOM 871 N N . PHE A 1 104 ? 10.858 7.580 -8.021 1.00 63.22 104 PHE A N 1
ATOM 872 C CA . PHE A 1 104 ? 11.135 6.143 -8.009 1.00 63.22 104 PHE A CA 1
ATOM 873 C C . PHE A 1 104 ? 12.580 5.815 -8.415 1.00 63.22 104 PHE A C 1
ATOM 875 O O . PHE A 1 104 ? 13.089 6.398 -9.372 1.00 63.22 104 PHE A O 1
ATOM 882 N N . PRO A 1 105 ? 13.242 4.854 -7.737 1.00 61.19 105 PRO A N 1
ATOM 883 C CA . PRO A 1 105 ? 14.629 4.503 -8.025 1.00 61.19 105 PRO A CA 1
ATOM 884 C C . PRO A 1 105 ? 14.822 3.962 -9.447 1.00 61.19 105 PRO A C 1
ATOM 886 O O . PRO A 1 105 ? 13.946 3.282 -9.991 1.00 61.19 105 PRO A O 1
ATOM 889 N N . ILE A 1 106 ? 16.033 4.154 -9.989 1.00 58.53 106 ILE A N 1
ATOM 890 C CA . ILE A 1 106 ? 16.469 3.668 -11.313 1.00 58.53 106 ILE A CA 1
ATOM 891 C C . ILE A 1 106 ? 16.149 2.182 -11.550 1.00 58.53 106 ILE A C 1
ATOM 893 O O . ILE A 1 106 ? 15.870 1.779 -12.676 1.00 58.53 106 ILE A O 1
ATOM 897 N N . VAL A 1 107 ? 16.095 1.380 -10.479 1.00 56.19 107 VAL A N 1
ATOM 898 C CA . VAL A 1 107 ? 15.778 -0.052 -10.526 1.00 56.19 107 VAL A CA 1
ATOM 899 C C . VAL A 1 107 ? 14.409 -0.351 -11.146 1.00 56.19 107 VAL A C 1
ATOM 901 O O . VAL A 1 107 ? 14.263 -1.350 -11.855 1.00 56.19 107 VAL A O 1
ATOM 904 N N . ILE A 1 108 ? 13.395 0.494 -10.913 1.00 60.03 108 ILE A N 1
ATOM 905 C CA . ILE A 1 108 ? 12.068 0.283 -11.504 1.00 60.03 108 ILE A CA 1
ATOM 906 C C . ILE A 1 108 ? 12.151 0.542 -13.007 1.00 60.03 108 ILE A C 1
ATOM 908 O O . ILE A 1 108 ? 11.681 -0.280 -13.795 1.00 60.03 108 ILE A O 1
ATOM 912 N N . THR A 1 109 ? 12.810 1.633 -13.401 1.00 60.94 109 THR A N 1
ATOM 913 C CA . THR A 1 109 ? 13.040 2.000 -14.802 1.00 60.94 109 THR A CA 1
ATOM 914 C C . THR A 1 109 ? 13.785 0.890 -15.548 1.00 60.94 109 THR A C 1
ATOM 916 O O . THR A 1 109 ? 13.293 0.400 -16.562 1.00 60.94 109 THR A O 1
ATOM 919 N N . GLU A 1 110 ? 14.889 0.377 -14.996 1.00 62.88 110 GLU A N 1
ATOM 920 C CA . GLU A 1 110 ? 15.642 -0.743 -15.580 1.00 62.88 110 GLU A CA 1
ATOM 921 C C . GLU A 1 110 ? 14.814 -2.030 -15.683 1.00 62.88 110 GLU A C 1
ATOM 923 O O . GLU A 1 110 ? 14.929 -2.794 -16.648 1.00 62.88 110 GLU A O 1
ATOM 928 N N . HIS A 1 111 ? 13.970 -2.311 -14.685 1.00 61.78 111 HIS A N 1
ATOM 929 C CA . HIS A 1 111 ? 13.116 -3.490 -14.711 1.00 61.78 111 HIS A CA 1
ATOM 930 C C . HIS A 1 111 ? 12.034 -3.385 -15.794 1.00 61.78 111 HIS A C 1
ATOM 932 O O . HIS A 1 111 ? 11.831 -4.353 -16.541 1.00 61.78 111 HIS A O 1
ATOM 938 N N . VAL A 1 112 ? 11.380 -2.224 -15.912 1.00 59.72 112 VAL A N 1
ATOM 939 C CA . VAL A 1 112 ? 10.427 -1.919 -16.990 1.00 59.72 112 VAL A CA 1
ATOM 940 C C . VAL A 1 112 ? 11.117 -2.058 -18.348 1.00 59.72 112 VAL A C 1
ATOM 942 O O . VAL A 1 112 ? 10.619 -2.787 -19.209 1.00 59.72 112 VAL A O 1
ATOM 945 N N . ASP A 1 113 ? 12.303 -1.473 -18.516 1.00 60.75 113 ASP A N 1
ATOM 946 C CA . ASP A 1 113 ? 13.075 -1.519 -19.761 1.00 60.75 113 ASP A CA 1
ATOM 947 C C . ASP A 1 113 ? 13.507 -2.936 -20.142 1.00 60.75 113 ASP A C 1
ATOM 949 O O . ASP A 1 113 ? 13.444 -3.326 -21.312 1.00 60.75 113 ASP A O 1
ATOM 953 N N . ARG A 1 114 ? 13.908 -3.757 -19.168 1.00 62.66 114 ARG A N 1
ATOM 954 C CA . ARG A 1 114 ? 14.276 -5.162 -19.387 1.00 62.66 114 ARG A CA 1
ATOM 955 C C . ARG A 1 114 ? 13.075 -6.008 -19.797 1.00 62.66 114 ARG A C 1
ATOM 957 O O . ARG A 1 114 ? 13.192 -6.798 -20.738 1.00 62.66 114 ARG A O 1
ATOM 964 N N . LYS A 1 115 ? 11.924 -5.861 -19.130 1.00 61.53 115 LYS A N 1
ATOM 965 C CA . LYS A 1 115 ? 10.683 -6.549 -19.536 1.00 61.53 115 LYS A CA 1
ATOM 966 C C . LYS A 1 115 ? 10.240 -6.099 -20.925 1.00 61.53 115 LYS A C 1
ATOM 968 O O . LYS A 1 115 ? 9.917 -6.939 -21.763 1.00 61.53 115 LYS A O 1
ATOM 973 N N . MET A 1 116 ? 10.314 -4.800 -21.196 1.00 54.19 116 MET A N 1
ATOM 974 C CA . MET A 1 116 ? 9.978 -4.231 -22.495 1.00 54.19 116 MET A CA 1
ATOM 975 C C . MET A 1 116 ? 10.927 -4.713 -23.594 1.00 54.19 116 MET A C 1
ATOM 977 O O . MET A 1 116 ? 10.478 -5.078 -24.671 1.00 54.19 116 MET A O 1
ATOM 981 N N . THR A 1 117 ? 12.226 -4.818 -23.314 1.00 55.19 117 THR A N 1
ATOM 982 C CA . THR A 1 117 ? 13.219 -5.368 -24.249 1.00 55.19 117 THR A CA 1
ATOM 983 C C . THR A 1 117 ? 12.949 -6.837 -24.561 1.00 55.19 117 THR A C 1
ATOM 985 O O . THR A 1 117 ? 12.980 -7.225 -25.726 1.00 55.19 117 THR A O 1
ATOM 988 N N . L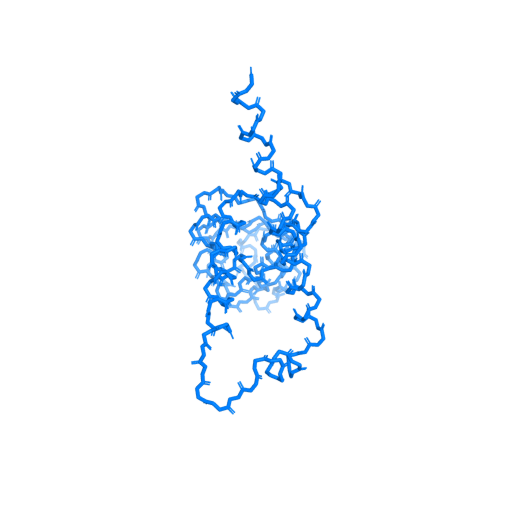YS A 1 118 ? 12.617 -7.655 -23.553 1.00 60.16 118 LYS A N 1
ATOM 989 C CA . LYS A 1 118 ? 12.215 -9.054 -23.772 1.00 60.16 118 LYS A CA 1
ATOM 990 C C . LYS A 1 118 ? 10.960 -9.151 -24.641 1.00 60.16 118 LYS A C 1
ATOM 992 O O . LYS A 1 118 ? 10.917 -9.976 -25.549 1.00 60.16 118 LYS A O 1
ATOM 997 N N . TRP A 1 119 ? 9.971 -8.293 -24.396 1.00 51.41 119 TRP A N 1
ATOM 998 C CA . TRP A 1 119 ? 8.753 -8.237 -25.202 1.00 51.41 119 TRP A CA 1
ATOM 999 C C . TRP A 1 119 ? 9.027 -7.789 -26.644 1.00 51.41 119 TRP A C 1
ATOM 1001 O O . TRP A 1 119 ? 8.554 -8.440 -27.569 1.00 51.41 119 TRP A O 1
ATOM 1011 N N . ILE A 1 120 ? 9.834 -6.742 -26.850 1.00 49.31 120 ILE A N 1
ATOM 1012 C CA . ILE A 1 120 ? 10.229 -6.259 -28.184 1.00 49.31 120 ILE A CA 1
ATOM 1013 C C . ILE A 1 120 ? 10.944 -7.376 -28.948 1.00 49.31 120 ILE A C 1
ATOM 1015 O O . ILE A 1 120 ? 10.570 -7.678 -30.076 1.00 49.31 120 ILE A O 1
ATOM 1019 N N . ASN A 1 121 ? 11.912 -8.048 -28.323 1.00 55.81 121 ASN A N 1
ATOM 1020 C CA . ASN A 1 121 ? 12.639 -9.151 -28.953 1.00 55.81 121 ASN A CA 1
ATOM 1021 C C . ASN A 1 121 ? 11.711 -10.320 -29.320 1.00 55.81 121 ASN A C 1
ATOM 1023 O O . ASN A 1 121 ? 11.867 -10.928 -30.373 1.00 55.81 121 ASN A O 1
ATOM 1027 N N . TYR A 1 122 ? 10.713 -10.612 -28.484 1.00 55.34 122 TYR A N 1
ATOM 1028 C CA . TYR A 1 122 ? 9.690 -11.615 -28.775 1.00 55.34 122 TYR A CA 1
ATOM 1029 C C . TYR A 1 122 ? 8.750 -11.190 -29.914 1.00 55.34 122 TYR A C 1
ATOM 1031 O O . TYR A 1 122 ? 8.436 -12.002 -30.783 1.00 55.34 122 TYR A O 1
ATOM 1039 N N . ALA A 1 123 ? 8.323 -9.928 -29.950 1.00 47.00 123 ALA A N 1
ATOM 1040 C CA . ALA A 1 123 ? 7.462 -9.385 -31.000 1.00 47.00 123 ALA A CA 1
ATOM 104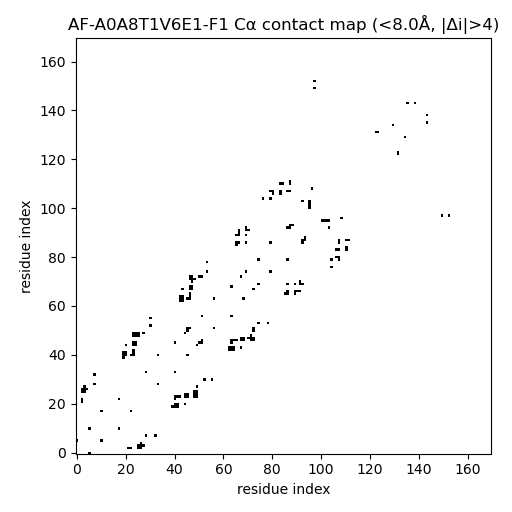1 C C . ALA A 1 123 ? 8.170 -9.297 -32.364 1.00 47.00 123 ALA A C 1
ATOM 1043 O O . ALA A 1 123 ? 7.533 -9.482 -33.397 1.00 47.00 123 ALA A O 1
ATOM 1044 N N . LEU A 1 124 ? 9.480 -9.040 -32.359 1.00 51.78 124 LEU A N 1
ATOM 1045 C CA . LEU A 1 124 ? 10.332 -8.993 -33.549 1.00 51.78 124 LEU A CA 1
ATOM 1046 C C . LEU A 1 124 ? 10.876 -10.371 -33.955 1.00 51.78 124 LEU A C 1
ATOM 1048 O O . LEU A 1 124 ? 11.472 -10.495 -35.024 1.00 51.78 124 LEU A O 1
ATOM 1052 N N . SER A 1 125 ? 10.683 -11.405 -33.127 1.00 49.25 125 SER A N 1
ATOM 1053 C CA . SER A 1 125 ? 11.084 -12.765 -33.486 1.00 49.25 125 SER A CA 1
ATOM 1054 C C . SER A 1 125 ? 10.248 -13.258 -34.677 1.00 49.25 125 SER A C 1
ATOM 1056 O O . SER A 1 125 ? 9.019 -13.125 -34.663 1.00 49.25 125 SER A O 1
ATOM 1058 N N . PRO A 1 126 ? 10.875 -13.809 -35.732 1.00 45.72 126 PRO A N 1
ATOM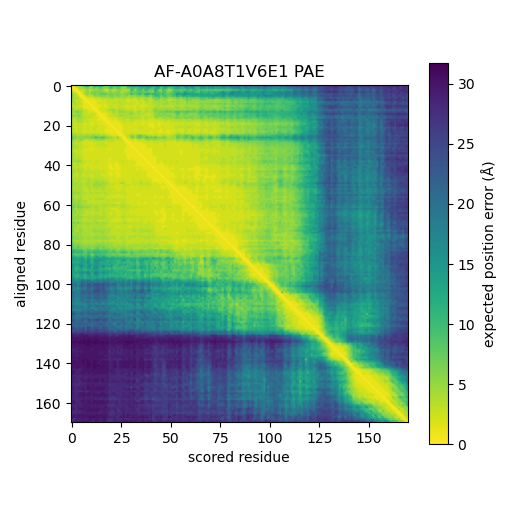 1059 C CA . PRO A 1 126 ? 10.147 -14.295 -36.894 1.00 45.72 126 PRO A CA 1
ATOM 1060 C C . PRO A 1 126 ? 9.292 -15.498 -36.485 1.00 45.72 126 PRO A C 1
ATOM 1062 O O . PRO A 1 126 ? 9.807 -16.584 -36.225 1.00 45.72 126 PRO A O 1
ATOM 1065 N N . ARG A 1 127 ? 7.970 -15.308 -36.410 1.00 51.12 127 ARG A N 1
ATOM 1066 C CA . ARG A 1 127 ? 7.027 -16.417 -36.246 1.00 51.12 127 ARG A CA 1
ATOM 1067 C C . ARG A 1 127 ? 6.587 -16.952 -37.603 1.00 51.12 127 ARG A C 1
ATOM 1069 O O . ARG A 1 127 ? 6.358 -16.160 -38.519 1.00 51.12 127 ARG A O 1
ATOM 1076 N N . PRO A 1 128 ? 6.367 -18.270 -37.726 1.00 41.81 128 PRO A N 1
ATOM 1077 C CA . PRO A 1 128 ? 5.689 -18.806 -38.887 1.00 41.81 128 PRO A CA 1
ATOM 1078 C C . PRO A 1 128 ? 4.234 -18.309 -38.855 1.00 41.81 128 PRO A C 1
ATOM 1080 O O . PRO A 1 128 ? 3.473 -18.662 -37.959 1.00 41.81 128 PRO A O 1
ATOM 1083 N N . SER A 1 129 ? 3.862 -17.485 -39.837 1.00 48.69 129 SER A N 1
ATOM 1084 C CA . SER A 1 129 ? 2.493 -17.209 -40.318 1.00 48.69 129 SER A CA 1
ATOM 1085 C C . SER A 1 129 ? 1.641 -16.026 -39.821 1.00 48.69 129 SER A C 1
ATOM 1087 O O . SER A 1 129 ? 0.604 -15.834 -40.437 1.00 48.69 129 SER A O 1
ATOM 1089 N N . ASN A 1 130 ? 2.032 -15.153 -38.881 1.00 46.09 130 ASN A N 1
ATOM 10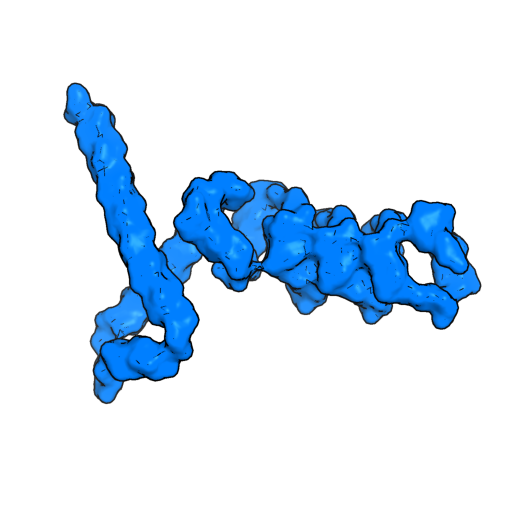90 C CA . ASN A 1 130 ? 1.214 -13.949 -38.592 1.00 46.09 130 ASN A CA 1
ATOM 1091 C C . ASN A 1 130 ? 2.022 -12.647 -38.647 1.00 46.09 130 ASN A C 1
ATOM 1093 O O . ASN A 1 130 ? 3.041 -12.506 -37.971 1.00 46.09 130 ASN A O 1
ATOM 1097 N N . ASN A 1 131 ? 1.545 -11.698 -39.462 1.00 52.88 131 ASN A N 1
ATOM 1098 C CA . ASN A 1 131 ? 2.156 -10.394 -39.696 1.00 52.88 131 ASN A CA 1
ATOM 1099 C C . ASN A 1 131 ? 2.299 -9.622 -38.361 1.00 52.88 131 ASN A C 1
ATOM 1101 O O . ASN A 1 131 ? 1.285 -9.298 -37.733 1.00 52.88 131 ASN A O 1
ATOM 1105 N N . PRO A 1 132 ? 3.528 -9.284 -37.922 1.00 45.41 132 PRO A N 1
ATOM 1106 C CA . PRO A 1 132 ? 3.774 -8.570 -36.665 1.00 45.41 132 PRO A CA 1
ATOM 1107 C C . PRO A 1 132 ? 3.006 -7.244 -36.557 1.00 45.41 132 PRO A C 1
ATOM 1109 O O . PRO A 1 132 ? 2.602 -6.838 -35.466 1.00 45.41 132 PRO A O 1
ATOM 1112 N N . ILE A 1 133 ? 2.752 -6.592 -37.697 1.00 46.03 133 ILE A N 1
ATOM 1113 C CA . ILE A 1 133 ? 2.008 -5.331 -37.790 1.00 46.03 133 ILE A CA 1
ATOM 1114 C C . ILE A 1 133 ? 0.522 -5.554 -37.485 1.00 46.03 133 ILE A C 1
ATOM 1116 O O . ILE A 1 133 ? -0.081 -4.742 -36.790 1.00 46.03 133 ILE A O 1
ATOM 1120 N N . GLU A 1 134 ? -0.061 -6.663 -37.936 1.00 47.47 134 GLU A N 1
ATOM 1121 C CA . GLU A 1 134 ? -1.469 -7.016 -37.713 1.00 47.47 134 GLU A CA 1
ATOM 1122 C C . GLU A 1 134 ? -1.731 -7.410 -36.251 1.00 47.47 134 GLU A C 1
ATOM 1124 O O . GLU A 1 134 ? -2.700 -6.966 -35.635 1.00 47.47 134 GLU A O 1
ATOM 1129 N N . HIS A 1 135 ? -0.799 -8.144 -35.635 1.00 45.75 135 HIS A N 1
ATOM 1130 C CA . HIS A 1 135 ? -0.852 -8.444 -34.204 1.00 45.75 135 HIS A CA 1
ATOM 1131 C C . HIS A 1 135 ? -0.719 -7.175 -33.350 1.00 45.75 135 HIS A C 1
ATOM 1133 O O . HIS A 1 135 ? -1.480 -6.982 -32.404 1.00 45.75 135 HIS A O 1
ATOM 1139 N N . ALA A 1 136 ? 0.182 -6.261 -33.729 1.00 44.50 136 ALA A N 1
ATOM 1140 C CA . ALA A 1 136 ? 0.290 -4.953 -33.096 1.00 44.50 136 ALA A CA 1
ATOM 1141 C C . ALA A 1 136 ? -0.955 -4.077 -33.343 1.00 44.50 136 ALA A C 1
ATOM 1143 O O . ALA A 1 136 ? -1.277 -3.248 -32.497 1.00 44.50 136 ALA A O 1
ATOM 1144 N N . LEU A 1 137 ? -1.640 -4.201 -34.493 1.00 43.47 137 LEU A N 1
ATOM 1145 C CA . LEU A 1 137 ? -2.905 -3.514 -34.849 1.00 43.47 137 LEU A CA 1
ATOM 1146 C C . LEU A 1 137 ? -4.090 -3.982 -34.012 1.00 43.47 137 LEU A C 1
ATOM 1148 O O . LEU A 1 137 ? -4.924 -3.151 -33.658 1.00 43.47 137 LEU A O 1
ATOM 1152 N N . ASN A 1 138 ? -4.103 -5.253 -33.623 1.00 45.69 138 ASN A N 1
ATOM 1153 C CA . ASN A 1 138 ? -5.161 -5.844 -32.807 1.00 45.69 138 ASN A CA 1
ATOM 1154 C C . ASN A 1 138 ? -5.028 -5.567 -31.295 1.00 45.69 138 ASN A C 1
ATOM 1156 O O . ASN A 1 138 ? -5.927 -5.911 -30.528 1.00 45.69 138 ASN A O 1
ATOM 1160 N N . MET A 1 139 ? -3.947 -4.920 -30.844 1.00 45.12 139 MET A N 1
ATOM 1161 C CA . MET A 1 139 ? -3.808 -4.462 -29.456 1.00 45.12 139 MET A CA 1
ATOM 1162 C C . MET A 1 139 ? -4.584 -3.154 -29.238 1.00 45.12 139 MET A C 1
ATOM 1164 O O . MET A 1 139 ? -4.526 -2.234 -30.060 1.00 45.12 139 MET A O 1
ATOM 1168 N N . ARG A 1 140 ? -5.337 -3.065 -28.130 1.00 45.75 140 ARG A N 1
ATOM 1169 C CA . ARG A 1 140 ? -6.216 -1.921 -27.822 1.00 45.75 140 ARG A CA 1
ATOM 1170 C C . ARG A 1 140 ? -5.431 -0.600 -27.884 1.00 45.75 140 ARG A C 1
ATOM 1172 O O . ARG A 1 140 ? -4.277 -0.520 -27.477 1.00 45.75 140 ARG A O 1
ATOM 1179 N N . ARG A 1 141 ? -6.085 0.467 -28.364 1.00 37.22 141 ARG A N 1
ATOM 1180 C CA . ARG A 1 141 ? -5.518 1.809 -28.653 1.00 37.22 141 ARG A CA 1
ATOM 1181 C C . ARG A 1 141 ? -4.587 2.399 -27.569 1.00 37.22 141 ARG A C 1
ATOM 1183 O O . ARG A 1 141 ? -3.712 3.190 -27.918 1.00 37.22 141 ARG A O 1
ATOM 1190 N N . LEU A 1 142 ? -4.775 2.037 -26.297 1.00 37.44 142 LEU A N 1
ATOM 1191 C CA . LEU A 1 142 ? -3.981 2.502 -25.150 1.00 37.44 142 LEU A CA 1
ATOM 1192 C C . LEU A 1 142 ? -2.569 1.881 -25.097 1.00 37.44 142 LEU A C 1
ATOM 1194 O O . LEU A 1 142 ? -1.621 2.578 -24.734 1.00 37.44 142 LEU A O 1
ATOM 1198 N N . ASP A 1 143 ? -2.386 0.647 -25.575 1.00 49.44 143 ASP A N 1
ATOM 1199 C CA . ASP A 1 143 ? -1.078 -0.028 -25.577 1.00 49.44 143 ASP A CA 1
ATOM 1200 C C . ASP A 1 143 ? -0.161 0.496 -26.685 1.00 49.44 143 ASP A C 1
ATOM 1202 O O . ASP A 1 143 ? 1.037 0.658 -26.48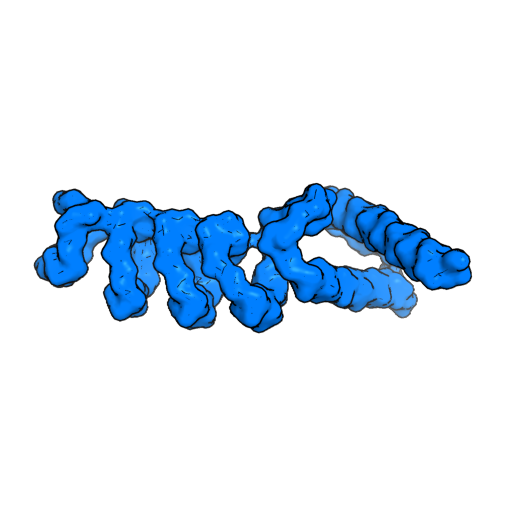4 1.00 49.44 143 ASP A O 1
ATOM 1206 N N . ARG A 1 144 ? -0.711 0.871 -27.845 1.00 43.84 144 ARG A N 1
ATOM 1207 C CA . ARG A 1 144 ? 0.077 1.406 -28.972 1.00 43.84 144 ARG A CA 1
ATOM 1208 C C . ARG A 1 144 ? 0.740 2.744 -28.683 1.00 43.84 144 ARG A C 1
ATOM 1210 O O . ARG A 1 144 ? 1.913 2.912 -29.000 1.00 43.84 144 ARG A O 1
ATOM 1217 N N . LYS A 1 145 ? -0.001 3.700 -28.107 1.00 42.25 145 LYS A N 1
ATOM 1218 C CA . LYS A 1 145 ? 0.566 5.001 -27.712 1.00 42.25 145 LYS A CA 1
ATOM 1219 C C . LYS A 1 145 ? 1.632 4.811 -26.640 1.00 42.25 145 LYS A C 1
ATOM 1221 O O . LYS A 1 145 ? 2.705 5.388 -26.751 1.00 42.25 145 LYS A O 1
ATOM 1226 N N . SER A 1 146 ? 1.357 3.944 -25.669 1.00 45.56 146 SER A N 1
ATOM 1227 C CA . SER A 1 146 ? 2.292 3.611 -24.596 1.00 45.56 146 SER A CA 1
ATOM 1228 C C . SER A 1 146 ? 3.572 2.971 -25.137 1.00 45.56 146 SER A C 1
ATOM 1230 O O . SER A 1 146 ? 4.660 3.360 -24.730 1.00 45.56 146 SER A O 1
ATOM 1232 N N . VAL A 1 147 ? 3.471 2.057 -26.106 1.00 46.06 147 VAL A N 1
ATOM 1233 C CA . VAL A 1 147 ? 4.628 1.421 -26.755 1.00 46.06 147 VAL A CA 1
ATOM 1234 C C . VAL A 1 147 ? 5.442 2.422 -27.578 1.00 46.06 147 VAL A C 1
ATOM 1236 O O . VAL A 1 147 ? 6.661 2.464 -27.427 1.00 46.06 147 VAL A O 1
ATOM 1239 N N . LEU A 1 148 ? 4.803 3.259 -28.404 1.00 44.47 148 LEU A N 1
ATOM 1240 C CA . LEU A 1 148 ? 5.514 4.228 -29.250 1.00 44.47 148 LEU A CA 1
ATOM 1241 C C . LEU A 1 148 ? 6.245 5.294 -28.423 1.00 44.47 148 LEU A C 1
ATOM 1243 O O . LEU A 1 148 ? 7.402 5.600 -28.698 1.00 44.47 148 LEU A O 1
ATOM 1247 N N . ILE A 1 149 ? 5.583 5.822 -27.391 1.00 47.59 149 ILE A N 1
ATOM 1248 C CA . ILE A 1 149 ? 6.157 6.822 -26.484 1.00 47.59 149 ILE A CA 1
ATOM 1249 C C . ILE A 1 149 ? 7.340 6.212 -25.731 1.00 47.59 149 ILE A C 1
ATOM 1251 O O . ILE A 1 149 ? 8.414 6.801 -25.687 1.00 47.59 149 ILE A O 1
ATOM 1255 N N . ARG A 1 150 ? 7.213 4.983 -25.224 1.00 48.53 150 ARG A N 1
ATOM 1256 C CA . ARG A 1 150 ? 8.317 4.302 -24.532 1.00 48.53 150 ARG A CA 1
ATOM 1257 C C . ARG A 1 150 ? 9.495 3.980 -25.460 1.00 48.53 150 ARG A C 1
ATOM 1259 O O . ARG A 1 150 ? 10.642 4.087 -25.036 1.00 48.53 150 ARG A O 1
ATOM 1266 N N . MET A 1 151 ? 9.249 3.666 -26.738 1.00 43.09 151 MET A N 1
ATOM 1267 C CA . MET A 1 151 ? 10.321 3.550 -27.740 1.00 43.09 151 MET A CA 1
ATOM 1268 C C . MET A 1 151 ? 11.021 4.895 -27.978 1.00 43.09 151 MET A C 1
ATOM 1270 O O . MET A 1 151 ? 12.248 4.935 -28.024 1.00 43.09 151 MET A O 1
ATOM 1274 N N . GLN A 1 152 ? 10.273 6.000 -28.060 1.00 46.62 152 GLN A N 1
ATOM 1275 C CA . GLN A 1 152 ? 10.836 7.349 -28.194 1.00 46.62 152 GLN A CA 1
ATOM 1276 C C . GLN A 1 152 ? 11.656 7.762 -26.963 1.00 46.62 152 GLN A C 1
ATOM 1278 O O . GLN A 1 152 ? 12.761 8.273 -27.124 1.00 46.62 152 GLN A O 1
ATOM 1283 N N . HIS A 1 153 ? 11.176 7.474 -25.748 1.00 45.41 153 HIS A N 1
ATOM 1284 C CA . HIS A 1 153 ? 11.917 7.721 -24.506 1.00 45.41 153 HIS A CA 1
ATOM 1285 C C . HIS A 1 153 ? 13.208 6.902 -24.440 1.00 45.41 153 HIS A C 1
ATOM 1287 O O . HIS A 1 153 ? 14.254 7.450 -24.104 1.00 45.41 153 HIS A O 1
ATOM 1293 N N . ARG A 1 154 ? 13.176 5.622 -24.831 1.00 42.84 154 ARG A N 1
ATOM 1294 C CA . ARG A 1 154 ? 14.385 4.792 -24.905 1.00 42.84 154 ARG A CA 1
ATOM 1295 C C . ARG A 1 154 ? 15.394 5.345 -25.911 1.00 42.84 154 ARG A C 1
ATOM 1297 O O . ARG A 1 154 ? 16.581 5.383 -25.606 1.00 42.84 154 ARG A O 1
ATOM 1304 N N . MET A 1 155 ? 14.946 5.805 -27.082 1.00 42.78 155 MET A N 1
ATOM 1305 C CA . MET A 1 155 ? 15.847 6.453 -28.041 1.00 42.78 155 MET A CA 1
ATOM 1306 C C . MET A 1 155 ? 16.429 7.758 -27.488 1.00 42.78 155 MET A C 1
ATOM 1308 O O . MET A 1 155 ? 17.632 7.969 -27.601 1.00 42.78 155 MET A O 1
ATOM 1312 N N . HIS A 1 156 ? 15.610 8.592 -26.841 1.00 45.16 156 HIS A N 1
ATOM 1313 C CA . HIS A 1 156 ? 16.066 9.830 -26.208 1.00 45.16 156 HIS A CA 1
ATOM 1314 C C . HIS A 1 156 ? 17.087 9.561 -25.093 1.00 45.16 156 HIS A C 1
ATOM 1316 O O . HIS A 1 156 ? 18.101 10.245 -25.000 1.00 45.16 156 HIS A O 1
ATOM 1322 N N . TRP A 1 157 ? 16.866 8.531 -24.274 1.00 42.09 157 TRP A N 1
ATOM 1323 C CA . TRP A 1 157 ? 17.770 8.164 -23.186 1.00 42.09 157 TRP A CA 1
ATOM 1324 C C . TRP A 1 157 ? 19.091 7.573 -23.701 1.00 42.09 157 TRP A C 1
ATOM 1326 O O . TRP A 1 157 ? 20.151 7.943 -23.209 1.00 42.09 157 TRP A O 1
ATOM 1336 N N . ILE A 1 158 ? 19.056 6.734 -24.746 1.00 44.31 158 ILE A N 1
ATOM 1337 C CA . ILE A 1 158 ? 20.262 6.242 -25.439 1.00 44.31 158 ILE A CA 1
ATOM 1338 C C . ILE A 1 158 ? 21.066 7.410 -26.027 1.00 44.31 158 ILE A C 1
ATOM 1340 O O . ILE A 1 158 ? 22.285 7.447 -25.881 1.00 44.31 158 ILE A O 1
ATOM 1344 N N . GLN A 1 159 ? 20.392 8.389 -26.636 1.00 45.03 159 GLN A N 1
ATOM 1345 C CA . GLN A 1 159 ? 21.033 9.598 -27.160 1.00 45.03 159 GLN A CA 1
ATOM 1346 C C . GLN A 1 159 ? 21.656 10.446 -26.045 1.00 45.03 159 GLN A C 1
ATOM 1348 O O . GLN A 1 159 ? 22.783 10.910 -26.184 1.00 45.03 159 GLN A O 1
ATOM 1353 N N . LYS A 1 160 ? 20.952 10.618 -24.921 1.00 44.19 160 LYS A N 1
ATOM 1354 C CA . LYS A 1 160 ? 21.431 11.402 -23.776 1.00 44.19 160 LYS A CA 1
ATOM 1355 C C . LYS A 1 160 ? 22.616 10.731 -23.079 1.00 44.19 160 LYS A C 1
ATOM 1357 O O . LYS A 1 160 ? 23.563 11.412 -22.710 1.00 44.19 160 LYS A O 1
ATOM 1362 N N . ARG A 1 161 ? 22.597 9.402 -22.951 1.00 39.12 161 ARG A N 1
ATOM 1363 C CA . ARG A 1 161 ? 23.714 8.616 -22.416 1.00 39.12 161 ARG A CA 1
ATOM 1364 C C . ARG A 1 161 ? 24.940 8.674 -23.329 1.00 39.12 161 ARG A C 1
ATOM 1366 O O . ARG A 1 161 ? 26.025 8.946 -22.836 1.00 39.12 161 ARG A O 1
ATOM 1373 N N . GLY A 1 162 ? 24.753 8.517 -24.642 1.00 42.31 162 GLY A N 1
ATOM 1374 C CA . GLY A 1 162 ? 25.839 8.678 -25.613 1.00 42.31 162 GLY A CA 1
ATOM 1375 C C . GLY A 1 162 ? 26.443 10.088 -25.610 1.00 42.31 162 GLY A C 1
ATOM 1376 O O . GLY A 1 162 ? 27.648 10.232 -25.768 1.00 42.31 162 GLY A O 1
ATOM 1377 N N . ALA A 1 163 ? 25.637 11.126 -25.362 1.00 38.69 163 ALA A N 1
ATOM 1378 C CA . ALA A 1 163 ? 26.120 12.503 -25.226 1.00 38.69 163 ALA A CA 1
ATOM 1379 C C . ALA A 1 163 ? 26.896 12.755 -23.917 1.00 38.69 163 ALA A C 1
ATOM 1381 O O . ALA A 1 163 ? 27.829 13.550 -23.907 1.00 38.69 163 ALA A O 1
ATOM 1382 N N . ILE A 1 164 ? 26.528 12.085 -22.819 1.00 39.44 164 ILE A N 1
ATOM 1383 C CA . ILE A 1 164 ? 27.251 12.161 -21.539 1.00 39.44 164 ILE A CA 1
ATOM 1384 C C . ILE A 1 164 ? 28.587 11.416 -21.630 1.00 39.44 164 ILE A C 1
ATOM 1386 O O . ILE A 1 164 ? 29.596 11.933 -21.170 1.00 39.44 164 ILE A O 1
ATOM 1390 N N . GLU A 1 165 ? 28.607 10.235 -22.252 1.00 36.84 165 GLU A N 1
ATOM 1391 C CA . GLU A 1 165 ? 29.832 9.449 -22.459 1.00 36.84 165 GLU A CA 1
ATOM 1392 C C . GLU A 1 165 ? 30.807 10.186 -23.406 1.00 36.84 165 GLU A C 1
ATOM 1394 O O . GLU A 1 165 ? 31.988 10.282 -23.097 1.00 36.84 165 GLU A O 1
ATOM 1399 N N . ALA A 1 166 ? 30.312 10.842 -24.464 1.00 43.94 166 ALA A N 1
ATOM 1400 C CA . ALA A 1 166 ? 31.135 11.664 -25.363 1.00 43.94 166 ALA A CA 1
ATOM 1401 C C . ALA A 1 166 ? 31.700 12.953 -24.726 1.00 43.94 166 ALA A C 1
ATOM 1403 O O . ALA A 1 166 ? 32.702 13.470 -25.200 1.00 43.94 166 ALA A O 1
ATOM 1404 N N . SER A 1 167 ? 31.073 13.474 -23.665 1.00 44.56 167 SER A N 1
ATOM 1405 C CA . SER A 1 167 ? 31.531 14.667 -22.930 1.00 44.56 167 SER A CA 1
ATOM 1406 C C . SER A 1 167 ? 32.592 14.356 -21.866 1.00 44.56 167 SER A C 1
ATOM 1408 O O . SER A 1 167 ? 33.147 15.283 -21.283 1.00 44.56 167 SER A O 1
ATOM 1410 N N . ILE A 1 168 ? 32.808 13.079 -21.546 1.00 45.59 168 ILE A N 1
ATOM 1411 C CA . ILE A 1 168 ? 33.812 12.624 -20.571 1.00 45.59 168 ILE A CA 1
ATOM 1412 C C . ILE A 1 168 ? 35.139 12.285 -21.274 1.00 45.59 168 ILE A C 1
ATOM 1414 O O . ILE A 1 168 ? 36.185 12.277 -20.628 1.00 45.59 168 ILE A O 1
ATOM 1418 N N . ASP A 1 169 ? 35.094 12.057 -22.589 1.00 43.47 169 ASP A N 1
ATOM 1419 C CA . ASP A 1 169 ? 36.244 11.732 -23.439 1.00 43.47 169 ASP A CA 1
ATOM 1420 C C . ASP A 1 169 ? 36.853 12.965 -24.169 1.00 43.47 169 ASP A C 1
ATOM 1422 O O . ASP A 1 169 ? 37.748 12.792 -25.000 1.00 43.47 169 ASP A O 1
ATOM 1426 N N . GLU A 1 170 ? 36.408 14.196 -23.857 1.00 43.50 170 GLU A N 1
ATOM 1427 C CA . GLU A 1 170 ? 37.009 15.494 -24.263 1.00 43.50 170 GLU A CA 1
ATOM 1428 C C . GLU A 1 170 ? 37.719 16.186 -23.087 1.00 43.50 170 GLU A C 1
ATOM 1430 O O . GLU A 1 170 ? 38.834 16.719 -23.306 1.00 43.50 170 GLU A O 1
#

Secondary structure (DSSP, 8-state):
--TTT--HHHHHHTGGG--HHHHHHH----HHHHHHTTTTS-HHHHHHHS---HHHHHHTTTTS-HHHHHHHS---HHHHHHTHHHHTT-HHHHHHHHHT-TTS-HHHHHHHHHHHHHHHHHHSS--SS--HHHHHHTS-HHHHHHHHHHHHHHHHHHHHHHHHHHTT--

Sequence (170 aa):
MNYRTCTEADLRLDIDNVKWYTLSLVASLSEEFMREFADKLNWFLMSRHQVLPESLISEFDYLVDWNAISEYQTLSVEFIHRNCNWLTYCDNIIRCIHEGNDKFPIVITEHVDRKMTKWINYALSPRPSNNPIEHALNMRRLDRKSVLIRMQHRMHWIQKRGAIEASIDE

Mean predicted aligned error: 13.58 Å

Solvent-accessible surface area (backbone atoms only — not comparable to full-atom values): 10109 Å² total; per-residue (Å²): 135,61,55,77,79,57,55,73,68,62,47,66,76,44,56,90,75,55,58,37,68,59,39,30,52,61,38,93,73,54,72,67,58,49,63,76,41,50,90,64,47,40,36,60,45,29,28,51,59,44,92,74,54,69,71,56,50,66,74,40,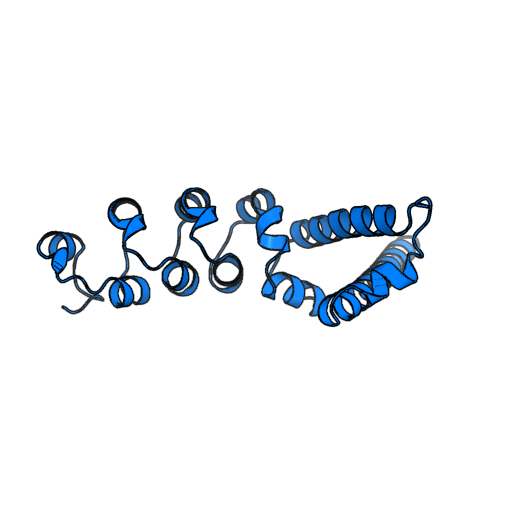56,90,58,46,37,60,51,36,34,70,72,61,48,92,75,54,70,68,56,48,62,75,42,31,76,67,49,67,71,18,66,65,54,55,47,31,63,74,71,71,47,80,90,58,62,69,66,52,57,52,50,48,50,51,54,49,49,54,48,50,54,58,62,69,46,90,60,94,88,66,60,59,68,58,60,59,63,71,47,59,76,71,57,54,56,53,50,54,52,52,52,51,50,51,52,51,49,54,51,52,51,53,52,54,56,58,63,72,76,111

Radius of gyration: 22.08 Å; Cα contacts (8 Å, |Δi|>4): 118; chains: 1; bounding box: 58×34×63 Å

Organism: NCBI:txid221518

Foldseek 3Di:
DPQAPDDVVNCVVPVVPDPQAVNLQHHADDPVSCVVCVVSHQQANNLAHPADDLVRCVVVVVRHDLLNNLPHYDDDLVSCLVCLVVNLPHPVSLVCVLVVHPSHDCSNVVVNVVVLVVVVCVLPPDDPDDDSVVVLVPPPPVVNVSNVSVVVVVVVVVVVVVVVVVVVVD

Nearest PDB structures (foldseek):
  3q0o-assembly2_B  TM=2.388E-01  e=8.532E+00  Homo sapiens